Protein AF-A0A8D8G323-F1 (afdb_monomer)

Organism: Culex pipiens (NCBI:txid7175)

pLDDT: mean 89.67, std 7.78, range [45.53, 96.88]

Sequence (164 aa):
ERTGLKMIKVSEEVIEMLEENQVQLQNLMSSKYIAYFLSEVSKWQLALSNADQVITAWFEVQRKWMYLESIFIGSEDIRSQLPEDSKRFDGIDRDFKSLLGEIIANPNIVKSTNRAGLYEKLEMLLSELILCEKALNDYLETKRLAYPRFYFVSSADLLDILSN

Structure (mmCIF, N/CA/C/O backbone):
data_AF-A0A8D8G323-F1
#
_entry.id   AF-A0A8D8G323-F1
#
loop_
_atom_site.group_PDB
_atom_site.id
_atom_site.type_symbol
_atom_site.label_atom_id
_atom_site.label_alt_id
_atom_site.label_comp_id
_atom_site.label_asym_id
_atom_site.label_entity_id
_atom_site.label_seq_id
_atom_site.pdbx_PDB_ins_code
_atom_site.Cartn_x
_atom_site.Cartn_y
_atom_site.Cartn_z
_atom_site.occupancy
_atom_site.B_iso_or_equiv
_atom_site.auth_seq_id
_atom_site.auth_comp_id
_atom_site.auth_asym_id
_atom_site.auth_atom_id
_atom_site.pdbx_PDB_model_num
ATOM 1 N N . GLU A 1 1 ? -10.051 8.032 -16.210 1.00 45.53 1 GLU A N 1
ATOM 2 C CA . GLU A 1 1 ? -9.447 7.173 -15.167 1.00 45.53 1 GLU A CA 1
ATOM 3 C C . GLU A 1 1 ? -9.018 5.868 -15.821 1.00 45.53 1 GLU A C 1
ATOM 5 O O . GLU A 1 1 ? -9.855 5.212 -16.424 1.00 45.53 1 GLU A O 1
ATOM 10 N N . ARG A 1 2 ? -7.720 5.551 -15.812 1.00 48.84 2 ARG A N 1
ATOM 11 C CA . ARG A 1 2 ? -7.103 4.539 -16.692 1.00 48.84 2 ARG A CA 1
ATOM 12 C C . ARG A 1 2 ? -7.538 3.090 -16.400 1.00 48.84 2 ARG A C 1
ATOM 14 O O . ARG A 1 2 ? -7.495 2.256 -17.291 1.00 48.84 2 ARG A O 1
ATOM 21 N N . THR A 1 3 ? -8.018 2.817 -15.187 1.00 57.03 3 THR A N 1
ATOM 22 C CA . THR A 1 3 ? -8.446 1.483 -14.725 1.00 57.03 3 THR A CA 1
ATOM 23 C C . THR A 1 3 ? -9.958 1.316 -14.588 1.00 57.03 3 THR A C 1
ATOM 25 O O . THR A 1 3 ? -10.424 0.206 -14.351 1.00 57.03 3 THR A O 1
ATOM 28 N N . GLY A 1 4 ? -10.738 2.402 -14.671 1.00 61.25 4 GLY A N 1
ATOM 29 C CA . GLY A 1 4 ? -12.173 2.390 -14.347 1.00 61.25 4 GLY A CA 1
ATOM 30 C C . GLY A 1 4 ? -12.501 2.004 -12.893 1.00 61.25 4 GLY A C 1
ATOM 31 O O . GLY A 1 4 ? -13.670 1.819 -12.562 1.00 61.25 4 GLY A O 1
ATOM 32 N N . LEU A 1 5 ? -11.490 1.868 -12.025 1.00 68.69 5 LEU A N 1
ATOM 33 C CA . LEU A 1 5 ? -11.656 1.491 -10.625 1.00 68.69 5 LEU A CA 1
ATOM 34 C C . LEU A 1 5 ? -11.827 2.731 -9.755 1.00 68.69 5 LEU A C 1
ATOM 36 O O . LEU A 1 5 ? -11.000 3.644 -9.770 1.00 68.69 5 LEU A O 1
ATOM 40 N N . LYS A 1 6 ? -12.887 2.732 -8.945 1.00 75.50 6 LYS A N 1
ATOM 41 C CA . LYS A 1 6 ? -13.142 3.787 -7.968 1.00 75.50 6 LYS A CA 1
ATOM 42 C C . LYS A 1 6 ? -12.199 3.609 -6.778 1.00 75.50 6 LYS A C 1
ATOM 44 O O . LYS A 1 6 ? -12.455 2.789 -5.902 1.00 75.50 6 LYS A O 1
ATOM 49 N N . MET A 1 7 ? -11.109 4.372 -6.769 1.00 85.50 7 MET A N 1
ATOM 50 C CA . MET A 1 7 ? -10.161 4.390 -5.652 1.00 85.50 7 MET A CA 1
ATOM 51 C C . MET A 1 7 ? -10.836 4.858 -4.366 1.00 85.50 7 MET A C 1
ATOM 53 O O . MET A 1 7 ? -11.738 5.706 -4.398 1.00 85.50 7 MET A O 1
ATOM 57 N N . ILE A 1 8 ? -10.372 4.337 -3.231 1.00 83.88 8 ILE A N 1
ATOM 58 C CA . ILE A 1 8 ? -10.885 4.769 -1.936 1.00 83.88 8 ILE A CA 1
ATOM 59 C C . ILE A 1 8 ? -10.411 6.194 -1.6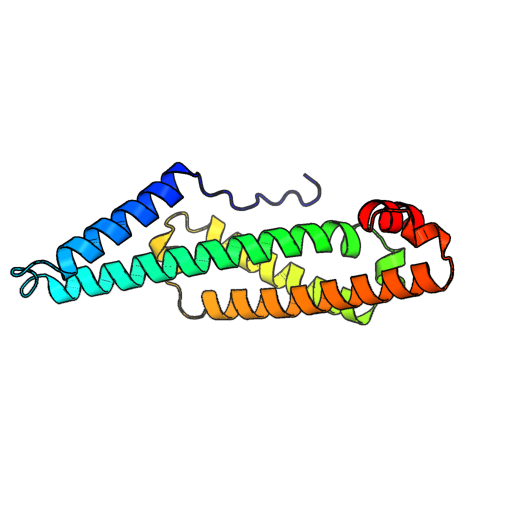81 1.00 83.88 8 ILE A C 1
ATOM 61 O O . ILE A 1 8 ? -9.229 6.523 -1.818 1.00 83.88 8 ILE A O 1
ATOM 65 N N . LYS A 1 9 ? -11.371 7.034 -1.306 1.00 84.44 9 LYS A N 1
ATOM 66 C CA . LYS A 1 9 ? -11.155 8.368 -0.765 1.00 84.44 9 LYS A CA 1
ATOM 67 C C . LYS A 1 9 ? -11.872 8.413 0.574 1.00 84.44 9 LYS A C 1
ATOM 69 O O . LYS A 1 9 ? -13.068 8.135 0.631 1.00 84.44 9 LYS A O 1
ATOM 74 N N . VAL A 1 10 ? -11.134 8.733 1.625 1.00 82.12 10 VAL A N 1
ATOM 75 C CA . VAL A 1 10 ? -11.693 9.067 2.937 1.00 82.12 10 VAL A CA 1
ATOM 76 C C . VAL A 1 10 ? -11.649 10.587 3.028 1.00 82.12 10 VAL A C 1
ATOM 78 O O . VAL A 1 10 ? -10.645 11.180 2.635 1.00 82.12 10 VAL A O 1
ATOM 81 N N . SER A 1 11 ? -12.750 11.224 3.428 1.00 87.12 11 SER A N 1
ATOM 82 C CA . SER A 1 11 ? -12.758 12.676 3.612 1.00 87.12 11 SER A CA 1
ATOM 83 C C . SER A 1 11 ? -11.889 13.054 4.806 1.00 87.12 11 SER A C 1
ATOM 85 O O . SER A 1 11 ? -11.814 12.309 5.781 1.00 87.12 11 SER A O 1
ATOM 87 N N . GLU A 1 12 ? -11.264 14.225 4.728 1.00 87.06 12 GLU A N 1
ATOM 88 C CA . GLU A 1 12 ? -10.480 14.800 5.825 1.00 87.06 12 GLU A CA 1
ATOM 89 C C . GLU A 1 12 ? -11.318 14.887 7.108 1.00 87.06 12 GLU A C 1
ATOM 91 O O . GLU A 1 12 ? -10.891 14.393 8.141 1.00 87.06 12 GLU A O 1
ATOM 96 N N . GLU A 1 13 ? -12.584 15.300 6.991 1.00 89.81 13 GLU A N 1
ATOM 97 C CA . GLU A 1 13 ? -13.571 15.306 8.084 1.00 89.81 13 GLU A CA 1
ATOM 98 C C . GLU A 1 13 ? -13.694 13.956 8.820 1.00 89.81 13 GLU A C 1
ATOM 100 O O . GLU A 1 13 ? -13.901 13.911 10.028 1.00 89.81 13 GLU A O 1
ATOM 105 N N . VAL A 1 14 ? -13.595 12.828 8.106 1.00 88.31 14 VAL A N 1
ATOM 106 C CA . VAL A 1 14 ? -13.697 11.492 8.720 1.00 88.31 14 VAL A CA 1
ATOM 107 C C . VAL A 1 14 ? -12.404 11.110 9.437 1.00 88.31 14 VAL A C 1
ATOM 109 O O . VAL A 1 14 ? -12.467 10.413 10.449 1.00 88.31 14 VAL A O 1
ATOM 112 N N . ILE A 1 15 ? -11.253 11.551 8.925 1.00 88.50 15 ILE A N 1
ATOM 113 C CA . ILE A 1 15 ? -9.949 11.348 9.566 1.00 88.50 15 ILE A CA 1
ATOM 114 C C . ILE A 1 15 ? -9.876 12.196 10.839 1.00 88.50 15 ILE A C 1
ATOM 116 O O . ILE A 1 15 ? -9.615 11.651 11.907 1.00 88.50 15 ILE A O 1
ATOM 120 N N . GLU A 1 16 ? -10.234 13.477 10.757 1.00 92.25 16 GLU A N 1
ATOM 121 C CA . GLU A 1 16 ? -10.324 14.378 11.912 1.00 92.25 16 GLU A CA 1
ATOM 122 C C . GLU A 1 16 ? -11.266 13.808 12.980 1.00 92.25 16 GLU A C 1
ATOM 124 O O . GLU A 1 16 ? -10.892 13.674 14.144 1.00 92.25 16 GLU A O 1
ATOM 129 N N . MET A 1 17 ? -12.461 13.355 12.584 1.00 92.44 17 MET A N 1
ATOM 130 C CA . MET A 1 17 ? -13.408 12.728 13.509 1.00 92.44 17 MET A CA 1
ATOM 131 C C . MET A 1 17 ? -12.843 11.447 14.147 1.00 92.44 17 MET A C 1
ATOM 133 O O . MET A 1 17 ? -13.146 11.138 15.302 1.00 92.44 17 MET A O 1
ATOM 137 N N . LEU A 1 18 ? -12.046 10.655 13.422 1.00 92.19 18 LEU A N 1
ATOM 138 C CA . LEU A 1 18 ? -11.401 9.461 13.974 1.00 92.19 18 LEU A CA 1
ATOM 139 C C . LEU A 1 18 ? -10.376 9.841 15.052 1.00 92.19 18 LEU A C 1
ATOM 141 O O . LEU A 1 18 ? -10.421 9.274 16.147 1.00 92.19 18 LEU A O 1
ATOM 145 N N . GLU A 1 19 ? -9.510 10.809 14.761 1.00 92.12 19 GLU A N 1
ATOM 146 C CA . GLU A 1 19 ? -8.488 11.320 15.680 1.00 92.12 19 GLU A CA 1
ATOM 147 C C . GLU A 1 19 ? -9.117 11.946 16.934 1.00 92.12 19 GLU A C 1
ATOM 149 O O . GLU A 1 19 ? -8.742 11.611 18.062 1.00 92.12 19 GLU A O 1
ATOM 154 N N . GLU A 1 20 ? -10.147 12.781 16.770 1.00 95.06 20 GLU A N 1
ATOM 155 C CA . GLU A 1 20 ? -10.885 13.382 17.884 1.00 95.06 20 GLU A CA 1
ATOM 156 C C . GLU A 1 20 ? -11.495 12.318 18.806 1.00 95.06 20 GLU A C 1
ATOM 158 O O . GLU A 1 20 ? -11.354 12.390 20.032 1.00 95.06 20 GLU A O 1
ATOM 163 N N . ASN A 1 21 ? -12.139 11.295 18.236 1.00 93.19 21 ASN A N 1
ATOM 164 C CA . ASN A 1 21 ? -12.727 10.205 19.015 1.00 93.19 21 ASN A CA 1
ATOM 165 C C . ASN A 1 21 ? -11.659 9.398 19.772 1.00 93.19 21 ASN A C 1
ATOM 167 O O . ASN A 1 21 ? -11.889 9.003 20.918 1.00 93.19 21 ASN A O 1
ATOM 171 N N . GLN A 1 22 ? -10.481 9.174 19.181 1.00 92.94 22 GLN A N 1
ATOM 172 C CA . GLN A 1 22 ? -9.362 8.531 19.876 1.00 92.94 22 GLN A CA 1
ATOM 173 C C . GLN A 1 22 ? -8.868 9.372 21.065 1.00 92.94 22 GLN A C 1
ATOM 175 O O . GLN A 1 22 ? -8.658 8.827 22.153 1.00 92.94 22 GLN A O 1
ATOM 180 N N . VAL A 1 23 ? -8.746 10.695 20.904 1.00 94.88 23 VAL A N 1
ATOM 181 C CA . VAL A 1 23 ? -8.364 11.614 21.994 1.00 94.88 23 VAL A CA 1
ATOM 182 C C . VAL A 1 23 ? -9.404 11.598 23.118 1.00 94.88 23 VAL A C 1
ATOM 184 O O . VAL A 1 23 ? -9.052 11.549 24.300 1.00 94.88 23 VAL A O 1
ATOM 187 N N . GLN A 1 24 ? -10.696 11.589 22.781 1.00 93.31 24 GLN A N 1
ATOM 188 C CA . GLN A 1 24 ? -11.772 11.497 23.773 1.00 93.31 24 GLN A CA 1
ATOM 189 C C . GLN A 1 24 ? -11.698 10.197 24.584 1.00 93.31 24 GLN A C 1
ATOM 191 O O . GLN A 1 24 ? -11.798 10.234 25.813 1.00 93.31 24 GLN A O 1
ATOM 196 N N . LEU A 1 25 ? -11.469 9.054 23.931 1.00 92.25 25 LEU A N 1
ATOM 197 C CA . LEU A 1 25 ? -11.306 7.770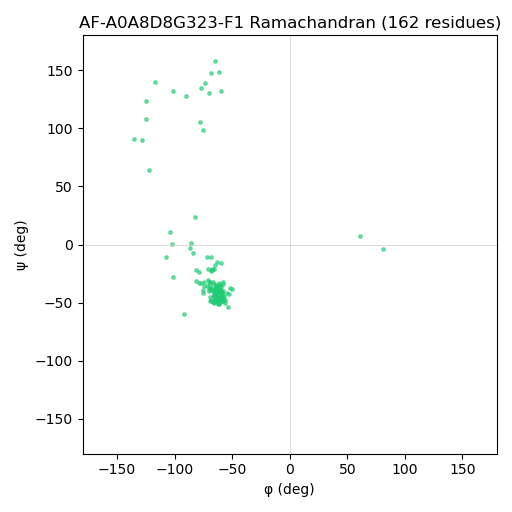 24.616 1.00 92.25 25 LEU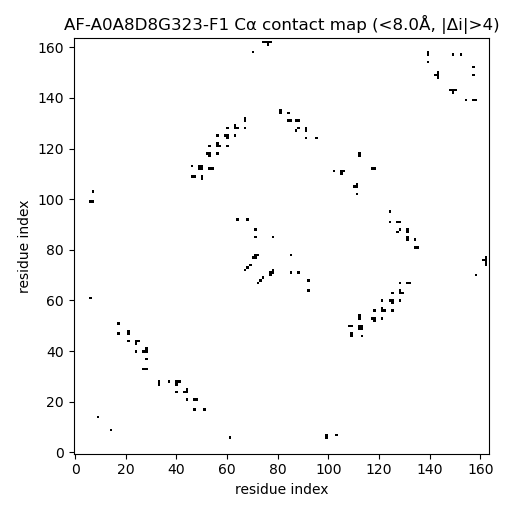 A CA 1
ATOM 198 C C . LEU A 1 25 ? -10.064 7.754 25.520 1.00 92.25 25 LEU A C 1
ATOM 200 O O . LEU A 1 25 ? -10.138 7.269 26.651 1.00 92.25 25 LEU A O 1
ATOM 204 N N . GLN A 1 26 ? -8.953 8.359 25.093 1.00 90.88 26 GLN A N 1
ATOM 205 C CA . GLN A 1 26 ? -7.747 8.490 25.914 1.00 90.88 26 GLN A CA 1
ATOM 206 C C . GLN A 1 26 ? -7.972 9.359 27.166 1.00 90.88 26 GLN A C 1
ATOM 208 O O . GLN A 1 26 ? -7.486 9.037 28.258 1.00 90.88 26 GLN A O 1
ATOM 213 N N . ASN A 1 27 ? -8.766 10.425 27.045 1.00 90.94 27 ASN A N 1
ATOM 214 C CA . ASN A 1 27 ? -9.178 11.242 28.187 1.00 90.94 27 ASN A CA 1
ATOM 215 C C . ASN A 1 27 ? -10.062 10.448 29.161 1.00 90.94 27 ASN A C 1
ATOM 217 O O . ASN A 1 27 ? -9.866 10.525 30.376 1.00 90.94 27 ASN A O 1
ATOM 221 N N . LEU A 1 28 ? -10.994 9.635 28.647 1.00 89.69 28 LEU A N 1
ATOM 222 C CA . LEU A 1 28 ? -11.829 8.754 29.469 1.00 89.69 28 LEU A CA 1
ATOM 223 C C . LEU A 1 28 ? -10.993 7.701 30.206 1.00 89.69 28 LEU A C 1
ATOM 225 O O . LEU A 1 28 ? -11.207 7.497 31.399 1.00 89.69 28 LEU A O 1
ATOM 229 N N . MET A 1 29 ? -10.000 7.101 29.544 1.00 86.44 29 MET A N 1
ATOM 230 C CA . MET A 1 29 ? -9.052 6.160 30.160 1.00 86.44 29 MET A CA 1
ATOM 231 C C . MET A 1 29 ? -8.280 6.767 31.336 1.00 86.44 29 MET A C 1
ATOM 233 O O . MET A 1 29 ? -7.960 6.070 32.297 1.00 86.44 29 MET A O 1
ATOM 237 N N . SER A 1 30 ? -8.013 8.072 31.278 1.00 87.44 30 SER A N 1
ATOM 238 C CA . SER A 1 30 ? -7.294 8.814 32.320 1.00 87.44 30 SER A CA 1
ATOM 239 C C . SER A 1 30 ? -8.202 9.277 33.471 1.00 87.44 30 SER A C 1
ATOM 241 O O . SER A 1 30 ? -7.723 9.796 34.482 1.00 87.44 30 SER A O 1
ATOM 243 N N . SER A 1 31 ? -9.522 9.105 33.341 1.00 89.44 31 SER A N 1
ATOM 244 C CA . SER A 1 31 ? -10.497 9.502 34.354 1.00 89.44 31 SER A CA 1
ATOM 245 C C . SER A 1 31 ? -10.481 8.563 35.558 1.00 89.44 31 SER A C 1
ATOM 247 O O . SER A 1 31 ? -10.491 7.340 35.433 1.00 89.44 31 SER A O 1
ATOM 249 N N . LYS A 1 32 ? -10.592 9.134 36.761 1.00 83.25 32 LYS A N 1
ATOM 250 C CA . LYS A 1 32 ? -10.691 8.372 38.019 1.00 83.25 32 LYS A CA 1
ATOM 251 C C . LYS A 1 32 ? -11.951 7.498 38.118 1.00 83.25 32 LYS A C 1
ATOM 253 O O . LYS A 1 32 ? -12.006 6.622 38.975 1.00 83.25 32 LYS A O 1
ATOM 258 N N . TYR A 1 33 ? -12.947 7.722 37.259 1.00 84.06 33 TYR A N 1
ATOM 259 C CA . TYR A 1 33 ? -14.231 7.010 37.260 1.00 84.06 33 TYR A CA 1
ATOM 260 C C . TYR A 1 33 ? -14.350 5.955 36.147 1.00 84.06 33 TYR A C 1
ATOM 262 O O . TYR A 1 33 ? -15.431 5.415 35.923 1.00 84.06 33 TYR A O 1
ATOM 270 N N . ILE A 1 34 ? -13.251 5.633 35.455 1.00 87.06 34 ILE A N 1
ATOM 271 C CA . ILE A 1 34 ? -13.248 4.719 34.303 1.00 87.06 34 ILE A CA 1
ATOM 2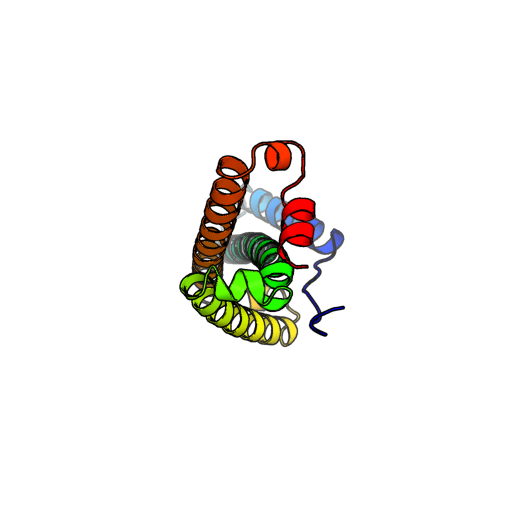72 C C . ILE A 1 34 ? -13.618 3.271 34.648 1.00 87.06 34 ILE A C 1
ATOM 274 O O . ILE A 1 34 ? -14.046 2.535 33.768 1.00 87.06 34 ILE A O 1
ATOM 278 N N . ALA A 1 35 ? -13.493 2.850 35.911 1.00 86.69 35 ALA A N 1
ATOM 279 C CA . ALA A 1 35 ? -13.590 1.444 36.319 1.00 86.69 35 ALA A CA 1
ATOM 280 C C . ALA A 1 35 ? -14.832 0.707 35.779 1.00 86.69 35 ALA A C 1
ATOM 282 O O . ALA A 1 35 ? -14.724 -0.445 35.370 1.00 86.69 35 ALA A O 1
ATOM 283 N N . TYR A 1 36 ? -15.988 1.376 35.730 1.00 87.06 36 TYR A N 1
ATOM 284 C CA . TYR A 1 36 ? -17.224 0.791 35.204 1.00 87.06 36 TYR A CA 1
ATOM 285 C C . TYR A 1 36 ? -17.214 0.624 33.671 1.00 87.06 36 TYR A C 1
ATOM 287 O O . TYR A 1 36 ? -17.732 -0.362 33.157 1.00 87.06 36 TYR A O 1
ATOM 295 N N . PHE A 1 37 ? -16.589 1.552 32.938 1.00 88.00 37 PHE A N 1
ATOM 296 C CA . PHE A 1 37 ? -16.572 1.585 31.468 1.00 88.00 37 PHE A CA 1
ATOM 297 C C . PHE A 1 37 ? -15.267 1.074 30.847 1.00 88.00 37 PHE A C 1
ATOM 299 O O . PHE A 1 37 ? -15.134 1.054 29.625 1.00 88.00 37 PHE A O 1
ATOM 306 N N . LEU A 1 38 ? -14.300 0.644 31.661 1.00 89.44 38 LEU A N 1
ATOM 307 C CA . LEU A 1 38 ? -12.949 0.299 31.218 1.00 89.44 38 LEU A CA 1
ATOM 308 C C . LEU A 1 38 ? -12.946 -0.706 30.060 1.00 89.44 38 LEU A C 1
ATOM 310 O O . LEU A 1 38 ? -12.199 -0.534 29.099 1.00 89.44 38 LEU A O 1
ATOM 314 N N . SER A 1 39 ? -13.792 -1.737 30.131 1.00 91.25 39 SER A N 1
ATOM 315 C CA . SER A 1 39 ? -13.890 -2.755 29.080 1.00 91.25 39 SER A CA 1
ATOM 316 C C . SER A 1 39 ? -14.398 -2.177 27.756 1.00 91.25 39 SER A C 1
ATOM 318 O O . SER A 1 39 ? -13.824 -2.461 26.705 1.00 91.25 39 SER A O 1
ATOM 320 N N . GLU A 1 40 ? -15.434 -1.337 27.799 1.00 91.69 40 GLU A N 1
ATOM 321 C CA . GLU A 1 40 ? -16.009 -0.730 26.596 1.00 91.69 40 GLU A CA 1
ATOM 322 C C . GLU A 1 40 ? -15.059 0.292 25.973 1.00 91.69 40 GLU A C 1
ATOM 324 O O . GLU A 1 40 ? -14.827 0.255 24.765 1.00 91.69 40 GLU A O 1
ATOM 329 N N . VAL A 1 41 ? -14.454 1.154 26.796 1.00 91.94 41 VAL A N 1
ATOM 330 C CA . VAL A 1 41 ? -13.487 2.160 26.338 1.00 91.94 41 VAL A CA 1
ATOM 331 C C . VAL A 1 41 ? -12.253 1.487 25.743 1.00 91.94 41 VAL A C 1
ATOM 333 O O . VAL A 1 41 ? -11.830 1.866 24.656 1.00 91.94 41 VAL A O 1
ATOM 336 N N . SER A 1 42 ? -11.730 0.428 26.369 1.00 92.00 42 SER A N 1
ATOM 337 C CA . SER A 1 42 ? -10.588 -0.327 25.826 1.00 92.00 42 SER A CA 1
ATOM 338 C C . SER A 1 42 ? -10.916 -0.983 24.484 1.00 92.00 42 SER A C 1
ATOM 340 O O . SER A 1 42 ? -10.097 -0.968 23.565 1.00 92.00 42 SER A O 1
ATOM 342 N N . LYS A 1 43 ? -12.127 -1.538 24.341 1.00 93.44 43 LYS A N 1
ATOM 343 C CA . LYS A 1 43 ? -12.582 -2.145 23.086 1.00 93.44 43 LYS A CA 1
ATOM 344 C C . LYS A 1 43 ? -12.659 -1.112 21.962 1.00 93.44 43 LYS A C 1
ATOM 346 O O . LYS A 1 43 ? -12.203 -1.394 20.856 1.00 93.44 43 LYS A O 1
ATOM 351 N N . TRP A 1 44 ? -13.221 0.064 22.233 1.00 94.25 44 TRP A N 1
ATOM 352 C CA . TRP A 1 44 ? -13.287 1.144 21.250 1.00 94.25 44 TRP A CA 1
ATOM 353 C C . TRP A 1 44 ? -11.914 1.732 20.938 1.00 94.25 44 TRP A C 1
ATOM 355 O O . TRP A 1 44 ? -11.627 1.960 19.768 1.00 94.25 44 TRP A O 1
ATOM 365 N N . GLN A 1 45 ? -11.043 1.887 21.937 1.00 92.00 45 GLN A N 1
ATOM 366 C CA . GLN A 1 45 ? -9.671 2.353 21.731 1.00 92.00 45 GLN A CA 1
ATOM 367 C C . GLN A 1 45 ? -8.932 1.440 20.749 1.00 92.00 45 GLN A C 1
ATOM 369 O O . GLN A 1 45 ? -8.341 1.919 19.784 1.00 92.00 45 GLN A O 1
ATOM 374 N N . LEU A 1 46 ? -9.016 0.123 20.960 1.00 92.19 46 LEU A N 1
ATOM 375 C CA . LEU A 1 46 ? -8.425 -0.857 20.053 1.00 92.19 46 LEU A CA 1
ATOM 376 C C . LEU A 1 46 ? -9.063 -0.781 18.661 1.00 92.19 46 LEU A C 1
ATOM 378 O O . LEU A 1 46 ? -8.354 -0.752 17.662 1.00 92.19 46 LEU A O 1
ATOM 382 N N . ALA A 1 47 ? -10.394 -0.702 18.586 1.00 93.62 47 ALA A N 1
ATOM 383 C CA . ALA A 1 47 ? -11.102 -0.679 17.311 1.00 93.62 47 ALA A CA 1
ATOM 384 C C . ALA A 1 47 ? -10.774 0.557 16.458 1.00 93.62 47 ALA A C 1
ATOM 386 O O . ALA A 1 47 ? -10.611 0.433 15.242 1.00 93.62 47 ALA A O 1
ATOM 387 N N . LEU A 1 48 ? -10.672 1.736 17.082 1.00 93.75 48 LEU A N 1
ATOM 388 C CA . LEU A 1 48 ? -10.304 2.974 16.399 1.00 93.75 48 LEU A CA 1
ATOM 389 C C . LEU A 1 48 ? -8.812 3.016 16.066 1.00 93.75 48 LEU A C 1
ATOM 391 O O . LEU A 1 48 ? -8.461 3.506 14.998 1.00 93.75 48 LEU A O 1
ATOM 395 N N . SER A 1 49 ? -7.942 2.479 16.926 1.00 93.00 49 SER A N 1
ATOM 396 C CA . SER A 1 49 ? -6.506 2.382 16.633 1.00 93.00 49 SER A CA 1
ATOM 397 C C . SER A 1 49 ? -6.229 1.448 15.453 1.00 93.00 49 SER A C 1
ATOM 399 O O . SER A 1 49 ? -5.465 1.796 14.559 1.00 93.00 49 SER A O 1
ATOM 401 N N . ASN A 1 50 ? -6.908 0.300 15.389 1.00 92.69 50 ASN A N 1
ATOM 402 C CA . ASN A 1 50 ? -6.830 -0.597 14.236 1.00 92.69 50 ASN A CA 1
ATOM 403 C C . ASN A 1 50 ? -7.356 0.077 12.964 1.00 92.69 50 ASN A C 1
ATOM 405 O O . ASN A 1 50 ? -6.805 -0.119 11.885 1.00 92.69 50 ASN A O 1
ATOM 409 N N . ALA A 1 51 ? -8.433 0.863 13.081 1.00 92.94 51 ALA A N 1
ATOM 410 C CA . ALA A 1 51 ? -8.977 1.591 11.944 1.00 92.94 51 ALA A CA 1
ATOM 411 C C . ALA A 1 51 ? -7.973 2.584 11.363 1.00 92.94 51 ALA A C 1
ATOM 413 O O . ALA A 1 51 ? -7.764 2.573 10.153 1.00 92.94 51 ALA A O 1
ATOM 414 N N . ASP A 1 52 ? -7.328 3.368 12.218 1.00 91.75 52 ASP A N 1
ATOM 415 C CA . ASP A 1 52 ? -6.308 4.336 11.824 1.00 91.75 52 ASP A CA 1
ATOM 416 C C . ASP A 1 52 ? -5.093 3.673 11.148 1.00 91.75 52 ASP A C 1
ATOM 418 O O . ASP A 1 52 ? -4.708 4.043 10.035 1.00 91.75 52 ASP A O 1
ATOM 422 N N . GLN A 1 53 ? -4.565 2.601 11.752 1.00 92.62 53 GLN A N 1
ATOM 423 C CA . GLN A 1 53 ? -3.450 1.831 11.188 1.00 92.62 53 GLN A CA 1
ATOM 424 C C . GLN A 1 53 ? -3.783 1.264 9.803 1.00 92.62 53 GLN A C 1
ATOM 426 O O . GLN A 1 53 ? -3.004 1.404 8.860 1.00 92.62 53 GLN A O 1
ATOM 431 N N . VAL A 1 54 ? -4.963 0.655 9.651 1.00 93.44 54 VAL A N 1
ATOM 432 C CA . VAL A 1 54 ? -5.400 0.086 8.370 1.00 93.44 54 VAL A CA 1
ATOM 433 C C . VAL A 1 54 ? -5.642 1.172 7.325 1.00 93.44 54 VAL A C 1
ATOM 435 O O . VAL A 1 54 ? -5.279 0.971 6.170 1.00 93.44 54 VAL A O 1
ATOM 438 N N . ILE A 1 55 ? -6.232 2.314 7.694 1.00 92.06 55 ILE A N 1
ATOM 439 C CA . ILE A 1 55 ? -6.441 3.438 6.768 1.00 92.06 55 ILE A CA 1
ATOM 440 C C . ILE A 1 55 ? -5.095 3.964 6.257 1.00 92.06 55 ILE A C 1
ATOM 442 O O . ILE A 1 55 ? -4.923 4.148 5.049 1.00 92.06 55 ILE A O 1
ATOM 446 N N . THR A 1 56 ? -4.130 4.156 7.155 1.00 92.38 56 THR A N 1
ATOM 447 C CA . THR A 1 56 ? -2.790 4.640 6.806 1.00 92.38 56 THR A CA 1
ATOM 448 C C . THR A 1 56 ? -2.072 3.666 5.871 1.00 92.38 56 THR A C 1
ATOM 450 O O . THR A 1 56 ? -1.643 4.063 4.783 1.00 92.38 56 THR A O 1
ATOM 453 N N . ALA A 1 57 ? -2.027 2.379 6.235 1.00 94.38 57 ALA A N 1
ATOM 454 C CA . ALA A 1 57 ? -1.427 1.334 5.407 1.00 94.38 57 ALA A CA 1
ATOM 455 C C . ALA A 1 57 ? -2.125 1.219 4.041 1.00 94.38 57 ALA A C 1
ATOM 457 O O . ALA A 1 57 ? -1.466 1.118 3.004 1.00 94.38 57 ALA A O 1
ATOM 458 N N . TRP A 1 58 ? -3.460 1.309 4.009 1.00 94.31 58 TRP A N 1
ATOM 459 C CA . TRP A 1 58 ? -4.234 1.292 2.768 1.00 94.31 58 TRP A CA 1
ATOM 460 C C . TRP A 1 58 ? -3.815 2.411 1.821 1.00 94.31 58 TRP A C 1
ATOM 462 O O . TRP A 1 58 ? -3.584 2.168 0.636 1.00 94.31 58 TRP A O 1
ATOM 472 N N . PHE A 1 59 ? -3.717 3.644 2.320 1.00 93.25 59 PHE A N 1
ATOM 473 C CA . PHE A 1 59 ? -3.333 4.776 1.484 1.00 93.25 59 PHE A CA 1
ATOM 474 C C . PHE A 1 59 ? -1.904 4.666 0.965 1.00 93.25 59 PHE A C 1
ATOM 476 O O . PHE A 1 59 ? -1.634 5.091 -0.161 1.00 93.25 59 PHE A O 1
ATOM 483 N N . GLU A 1 60 ? -0.996 4.086 1.746 1.00 94.81 60 GLU A N 1
ATOM 484 C CA . GLU A 1 60 ? 0.361 3.826 1.285 1.00 94.81 60 GLU A CA 1
ATOM 485 C C . GLU A 1 60 ? 0.399 2.784 0.164 1.00 94.81 60 GLU A C 1
ATOM 487 O O . GLU A 1 60 ? 0.956 3.064 -0.904 1.00 94.81 60 GLU A O 1
ATOM 492 N N . VAL A 1 61 ? -0.268 1.642 0.362 1.00 96.44 61 VAL A N 1
ATOM 493 C CA . VAL A 1 61 ? -0.422 0.595 -0.657 1.00 96.44 61 VAL A CA 1
ATOM 494 C C . VAL A 1 61 ? -1.065 1.171 -1.916 1.00 96.44 61 VAL A C 1
ATOM 496 O O . VAL A 1 61 ? -0.509 1.020 -3.000 1.00 96.44 61 VAL A O 1
ATOM 499 N N . GLN A 1 62 ? -2.184 1.893 -1.794 1.00 94.81 62 GLN A N 1
ATOM 500 C CA . GLN A 1 62 ? -2.904 2.478 -2.928 1.00 94.81 62 GLN A CA 1
ATOM 501 C C . GLN A 1 62 ? -2.019 3.446 -3.722 1.00 94.81 62 GLN A C 1
ATOM 503 O O . GLN A 1 62 ? -1.987 3.380 -4.949 1.00 94.81 62 GLN A O 1
ATOM 508 N N . ARG A 1 63 ? -1.271 4.327 -3.047 1.00 93.88 63 ARG A N 1
ATOM 509 C CA . ARG A 1 63 ? -0.366 5.286 -3.699 1.00 93.88 63 ARG A CA 1
ATOM 510 C C . ARG A 1 63 ? 0.766 4.586 -4.450 1.00 93.88 63 ARG A C 1
ATOM 512 O O . ARG A 1 63 ? 0.999 4.912 -5.613 1.00 93.88 63 ARG A O 1
ATOM 519 N N . LYS A 1 64 ? 1.456 3.633 -3.812 1.00 94.81 64 LYS A N 1
ATOM 520 C CA . LYS A 1 64 ? 2.548 2.881 -4.454 1.00 94.81 64 LYS A CA 1
ATOM 521 C C . LYS A 1 64 ? 2.036 2.012 -5.596 1.00 94.81 64 LYS A C 1
ATOM 523 O O . LYS A 1 64 ? 2.623 2.021 -6.673 1.00 94.81 64 LYS A O 1
ATOM 528 N N . TRP A 1 65 ? 0.916 1.323 -5.392 1.00 95.69 65 TRP A N 1
ATOM 529 C CA . TRP A 1 65 ? 0.278 0.528 -6.433 1.00 95.69 65 TRP A CA 1
ATOM 530 C C . TRP A 1 65 ? -0.108 1.396 -7.632 1.00 95.69 65 TRP A C 1
ATOM 532 O O . TRP A 1 65 ? 0.241 1.033 -8.743 1.00 95.69 65 TRP A O 1
ATOM 542 N N . MET A 1 66 ? -0.720 2.572 -7.442 1.00 92.44 66 MET A N 1
ATOM 543 C CA . MET A 1 66 ? -1.070 3.469 -8.558 1.00 92.44 66 MET A CA 1
ATOM 544 C C . MET A 1 66 ? 0.159 3.940 -9.348 1.00 92.44 66 MET A C 1
ATOM 546 O O . MET A 1 66 ? 0.101 4.039 -10.572 1.00 92.44 66 MET A O 1
ATOM 550 N N . TYR A 1 67 ? 1.262 4.237 -8.657 1.00 90.88 67 TYR A N 1
ATOM 551 C CA . TYR A 1 67 ? 2.518 4.621 -9.298 1.00 90.88 67 TYR A CA 1
ATOM 552 C C . TYR A 1 67 ? 3.122 3.471 -10.113 1.00 90.88 67 TYR A C 1
ATOM 554 O O . TYR A 1 67 ? 3.537 3.668 -11.248 1.00 90.88 67 TYR A O 1
ATOM 562 N N . LEU A 1 68 ? 3.141 2.257 -9.566 1.00 92.50 68 LEU A N 1
ATOM 563 C CA . LEU A 1 68 ? 3.683 1.098 -10.272 1.00 92.50 68 LEU A CA 1
ATOM 564 C C . LEU A 1 68 ? 2.747 0.600 -11.380 1.00 92.50 68 LEU A C 1
ATOM 566 O O . LEU A 1 68 ? 3.225 0.169 -12.421 1.00 92.50 68 LEU A O 1
ATOM 570 N N . GLU A 1 69 ? 1.431 0.726 -11.209 1.00 91.75 69 GLU A N 1
ATOM 571 C CA . GLU A 1 69 ? 0.418 0.386 -12.213 1.00 91.75 69 GLU A CA 1
ATOM 572 C C . GLU A 1 69 ? 0.586 1.229 -13.476 1.00 91.75 69 GLU A C 1
ATOM 574 O O . GLU A 1 69 ? 0.539 0.698 -14.593 1.00 91.75 69 GLU A O 1
ATOM 579 N N . SER A 1 70 ? 0.851 2.532 -13.319 1.00 88.38 70 SER A N 1
ATOM 580 C CA . SER A 1 70 ? 1.069 3.431 -14.454 1.00 88.38 70 SER A CA 1
ATOM 581 C C . SER A 1 70 ? 2.224 2.965 -15.344 1.00 88.38 70 SER A C 1
ATOM 583 O O . SER A 1 70 ? 2.106 3.050 -16.566 1.00 88.38 70 SER A O 1
ATOM 585 N N . ILE A 1 71 ? 3.253 2.368 -14.738 1.00 89.38 71 ILE A N 1
ATOM 586 C CA . ILE A 1 71 ? 4.504 1.946 -15.371 1.00 89.38 71 ILE A CA 1
ATOM 587 C C . ILE A 1 71 ? 4.419 0.496 -15.862 1.00 89.38 71 ILE A C 1
ATOM 589 O O . ILE A 1 71 ? 4.519 0.244 -17.059 1.00 89.38 71 ILE A O 1
ATOM 593 N N . PHE A 1 72 ? 4.172 -0.460 -14.964 1.00 88.12 72 PHE A N 1
ATOM 594 C CA . PHE A 1 72 ? 4.156 -1.893 -15.271 1.00 88.12 72 PHE A CA 1
ATOM 595 C C . PHE A 1 72 ? 2.958 -2.330 -16.112 1.00 88.12 72 PHE A C 1
ATOM 597 O O . PHE A 1 72 ? 3.026 -3.389 -16.721 1.00 88.12 72 PHE A O 1
ATOM 604 N N . ILE A 1 73 ? 1.854 -1.579 -16.158 1.00 83.38 73 ILE A N 1
ATOM 605 C CA . ILE A 1 73 ? 0.746 -1.859 -17.093 1.00 83.38 73 ILE A CA 1
ATOM 606 C C . ILE A 1 73 ? 0.793 -0.910 -18.296 1.00 83.38 73 ILE A C 1
ATOM 608 O O . ILE A 1 73 ? 0.355 -1.274 -19.383 1.00 83.38 73 ILE A O 1
ATOM 612 N N . GLY A 1 74 ? 1.335 0.301 -18.127 1.00 80.38 74 GLY A N 1
ATOM 613 C CA . GLY A 1 74 ? 1.395 1.296 -19.201 1.00 80.38 74 GLY A CA 1
ATOM 614 C C . GLY A 1 74 ? 2.532 1.119 -20.200 1.00 80.38 74 GLY A C 1
ATOM 615 O O . GLY A 1 74 ? 2.410 1.634 -21.306 1.00 80.38 74 GLY A O 1
ATOM 616 N N . SER A 1 75 ? 3.609 0.419 -19.833 1.00 85.06 75 SER A N 1
ATOM 617 C CA . SER A 1 75 ? 4.811 0.281 -20.658 1.00 85.06 75 SER A CA 1
ATOM 618 C C . SER A 1 75 ? 5.165 -1.185 -20.898 1.00 85.06 75 SER A C 1
ATOM 620 O O . SER A 1 75 ? 5.633 -1.888 -20.000 1.00 85.06 75 SER A O 1
ATOM 622 N N . GLU A 1 76 ? 4.957 -1.656 -22.129 1.00 85.62 76 GLU A N 1
ATOM 623 C CA . GLU A 1 76 ? 5.330 -3.018 -22.530 1.00 85.62 76 GLU A CA 1
ATOM 624 C C . GLU A 1 76 ? 6.856 -3.215 -22.537 1.00 85.62 76 GLU A C 1
ATOM 626 O O . GLU A 1 76 ? 7.329 -4.292 -22.167 1.00 85.62 76 GLU A O 1
ATOM 631 N N . ASP A 1 77 ? 7.633 -2.166 -22.850 1.00 86.69 77 ASP A N 1
ATOM 632 C CA . ASP A 1 77 ? 9.100 -2.225 -22.788 1.00 86.69 77 ASP A CA 1
ATOM 633 C C . ASP A 1 77 ? 9.571 -2.519 -21.361 1.00 86.69 77 ASP A C 1
ATOM 635 O O . ASP A 1 77 ? 10.268 -3.511 -21.146 1.00 86.69 77 ASP A O 1
ATOM 639 N N . ILE A 1 78 ? 9.099 -1.764 -20.359 1.00 87.88 78 ILE A N 1
ATOM 640 C CA . ILE A 1 78 ? 9.459 -2.017 -18.954 1.00 87.88 78 ILE A CA 1
ATOM 641 C C . ILE A 1 78 ? 9.084 -3.440 -18.532 1.00 87.88 78 ILE A C 1
ATOM 643 O O . ILE A 1 78 ? 9.879 -4.106 -17.864 1.00 87.88 78 ILE A O 1
ATOM 647 N N . ARG A 1 79 ? 7.923 -3.952 -18.968 1.00 91.06 79 ARG A N 1
ATOM 648 C CA . ARG A 1 79 ? 7.530 -5.337 -18.670 1.00 91.06 79 ARG A CA 1
ATOM 649 C C . ARG A 1 79 ? 8.490 -6.366 -19.258 1.00 91.06 79 ARG A C 1
ATOM 651 O O . ARG A 1 79 ? 8.772 -7.379 -18.619 1.00 91.06 79 ARG A O 1
ATOM 658 N N . SER A 1 80 ? 8.992 -6.112 -20.465 1.00 90.38 80 SER A N 1
ATOM 659 C CA . SER A 1 80 ? 9.959 -6.986 -21.134 1.00 90.38 80 SER A CA 1
ATOM 660 C C . SER A 1 80 ? 11.338 -6.964 -20.464 1.00 90.38 80 SER A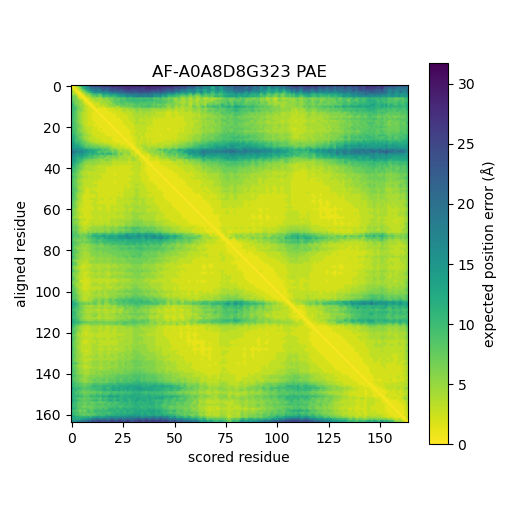 C 1
ATOM 662 O O . SER A 1 80 ? 12.018 -7.989 -20.422 1.00 90.38 80 SER A O 1
ATOM 664 N N . GLN A 1 81 ? 11.727 -5.821 -19.892 1.00 90.69 81 GLN A N 1
ATOM 665 C CA . GLN A 1 81 ? 13.011 -5.631 -19.212 1.00 90.69 81 GLN A CA 1
ATOM 666 C C . GLN A 1 81 ? 12.994 -6.174 -17.776 1.00 90.69 81 GLN A C 1
ATOM 668 O O . GLN A 1 81 ? 14.017 -6.653 -17.290 1.00 90.69 81 GLN A O 1
ATOM 673 N N . LEU A 1 82 ? 11.835 -6.136 -17.108 1.00 93.31 82 LEU A N 1
ATOM 674 C CA . LEU A 1 82 ? 11.629 -6.598 -15.731 1.00 93.31 82 LEU A CA 1
ATOM 675 C C . LEU A 1 82 ? 10.538 -7.689 -15.655 1.00 93.31 82 LEU A C 1
ATOM 677 O O . LEU A 1 82 ? 9.488 -7.472 -15.041 1.00 93.31 82 LEU A O 1
ATOM 681 N N . PRO A 1 83 ? 10.739 -8.874 -16.265 1.00 93.94 83 PRO A N 1
ATOM 682 C CA . PRO A 1 83 ? 9.684 -9.883 -16.393 1.00 93.94 83 PRO A CA 1
ATOM 683 C C . PRO A 1 83 ? 9.272 -10.511 -15.052 1.00 93.94 83 PRO A C 1
ATOM 685 O O . PRO A 1 83 ? 8.084 -10.741 -14.815 1.00 93.94 83 PRO A O 1
ATOM 688 N N . GLU A 1 84 ? 10.230 -10.758 -14.154 1.00 94.38 84 GLU A N 1
ATOM 689 C CA . GLU A 1 84 ? 9.964 -11.309 -12.817 1.00 94.38 84 GLU A CA 1
ATOM 690 C C . GLU A 1 84 ? 9.149 -10.328 -11.961 1.00 94.38 84 GLU A C 1
ATOM 692 O O . GLU A 1 84 ? 8.131 -10.705 -11.375 1.00 94.38 84 GLU A O 1
ATOM 697 N N . ASP A 1 85 ? 9.541 -9.050 -11.937 1.00 94.19 85 ASP A N 1
ATOM 698 C CA . ASP A 1 85 ? 8.835 -8.020 -11.170 1.00 94.19 85 ASP A CA 1
ATOM 699 C C . ASP A 1 85 ? 7.481 -7.663 -11.785 1.00 94.19 85 ASP A C 1
ATOM 701 O O . ASP A 1 85 ? 6.539 -7.385 -11.047 1.00 94.19 85 ASP A O 1
ATOM 705 N N . SER A 1 86 ? 7.337 -7.765 -13.110 1.00 93.94 86 SER A N 1
ATOM 706 C CA . SER A 1 86 ? 6.041 -7.630 -13.787 1.00 93.94 86 SER A CA 1
ATOM 707 C C . SER A 1 86 ? 5.076 -8.733 -13.373 1.00 93.94 86 SER A C 1
ATOM 709 O O . SER A 1 86 ? 3.929 -8.460 -13.031 1.00 93.94 86 SER A O 1
ATOM 711 N N . LYS A 1 87 ? 5.548 -9.985 -13.336 1.00 94.56 87 LYS A N 1
ATOM 712 C CA . LYS A 1 87 ? 4.741 -11.120 -12.880 1.00 94.56 87 LYS A CA 1
ATOM 713 C C . LYS A 1 87 ? 4.360 -10.987 -11.405 1.00 94.56 87 LYS A C 1
ATOM 715 O O . LYS A 1 87 ? 3.238 -11.331 -11.036 1.00 94.56 87 LYS A O 1
ATOM 720 N N . ARG A 1 88 ? 5.274 -10.486 -10.563 1.00 94.44 88 ARG A N 1
ATOM 721 C CA . ARG A 1 88 ? 4.968 -10.151 -9.163 1.00 94.44 88 ARG A CA 1
ATOM 722 C C . ARG A 1 88 ? 3.885 -9.074 -9.098 1.00 94.44 88 ARG A C 1
ATOM 724 O O . ARG A 1 88 ? 2.887 -9.271 -8.410 1.00 94.44 88 ARG A O 1
ATOM 731 N N . PHE A 1 89 ? 4.041 -7.990 -9.857 1.00 95.50 89 PHE A N 1
ATOM 732 C CA . PHE A 1 89 ? 3.081 -6.892 -9.890 1.00 95.50 89 PHE A CA 1
ATOM 733 C C . PHE A 1 89 ? 1.690 -7.336 -10.354 1.00 95.50 89 PHE A C 1
ATOM 735 O O . PHE A 1 89 ? 0.706 -6.924 -9.753 1.00 95.50 89 PHE A O 1
ATOM 742 N N . ASP A 1 90 ? 1.579 -8.229 -11.341 1.00 94.81 90 ASP A N 1
ATOM 743 C CA . ASP A 1 90 ? 0.283 -8.776 -11.773 1.00 94.81 90 ASP A CA 1
ATOM 744 C C . ASP A 1 90 ? -0.438 -9.537 -10.637 1.00 94.81 90 ASP A C 1
ATOM 746 O O . ASP A 1 90 ? -1.668 -9.504 -10.526 1.00 94.81 90 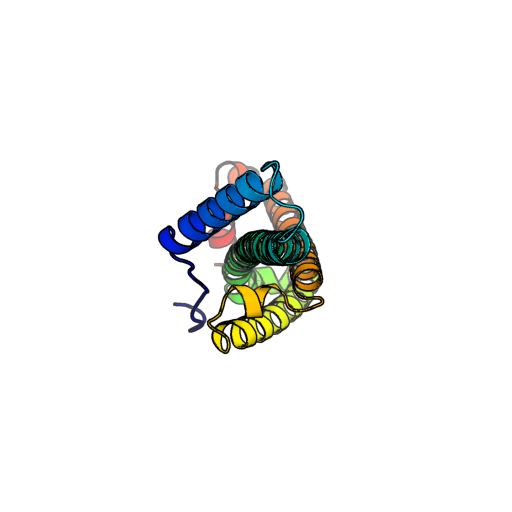ASP A O 1
ATOM 750 N N . GLY A 1 91 ? 0.321 -10.216 -9.768 1.00 95.44 91 GLY A N 1
ATOM 751 C CA . GLY A 1 91 ? -0.204 -10.854 -8.558 1.00 95.44 91 GLY A CA 1
ATOM 752 C C . GLY A 1 91 ? -0.727 -9.831 -7.549 1.00 95.44 91 GLY A C 1
ATOM 753 O O . GLY A 1 91 ? -1.879 -9.929 -7.120 1.00 95.44 91 GLY A O 1
ATOM 754 N N . ILE A 1 92 ? 0.089 -8.816 -7.245 1.00 95.56 92 ILE A N 1
ATOM 755 C CA . ILE A 1 92 ? -0.278 -7.697 -6.363 1.00 95.56 92 ILE A CA 1
ATOM 756 C C . ILE A 1 92 ? -1.529 -6.986 -6.893 1.00 95.56 92 ILE A C 1
ATOM 758 O O . ILE A 1 92 ? -2.447 -6.696 -6.133 1.00 95.56 92 ILE A O 1
ATOM 762 N N . ASP A 1 93 ? -1.588 -6.725 -8.200 1.00 94.50 93 ASP A N 1
ATOM 763 C CA . ASP A 1 93 ? -2.696 -6.053 -8.873 1.00 94.50 93 ASP A CA 1
ATOM 764 C C . ASP A 1 93 ? -4.018 -6.795 -8.676 1.00 94.50 93 ASP A C 1
ATOM 766 O O . ASP A 1 93 ? -5.019 -6.200 -8.269 1.00 94.50 93 ASP A O 1
ATOM 770 N N . ARG A 1 94 ? -4.017 -8.112 -8.894 1.00 94.31 94 ARG A N 1
ATOM 771 C CA . ARG A 1 94 ? -5.197 -8.948 -8.668 1.00 94.31 94 ARG A CA 1
ATOM 772 C C . ARG A 1 94 ? -5.633 -8.921 -7.204 1.00 94.31 94 ARG A C 1
ATOM 774 O O . ARG A 1 94 ? -6.823 -8.763 -6.919 1.00 94.31 94 ARG A O 1
ATOM 781 N N . ASP A 1 95 ? -4.686 -9.077 -6.287 1.00 94.44 95 ASP A N 1
ATOM 782 C CA . ASP A 1 95 ? -4.974 -9.185 -4.861 1.00 94.44 95 ASP A CA 1
ATOM 783 C C . ASP A 1 95 ? -5.466 -7.846 -4.287 1.00 94.44 95 ASP A C 1
ATOM 785 O O . ASP A 1 95 ? -6.444 -7.821 -3.531 1.00 94.44 95 ASP A O 1
ATOM 789 N N . PHE A 1 96 ? -4.872 -6.728 -4.716 1.00 94.38 96 PHE A N 1
ATOM 790 C CA . PHE A 1 96 ? -5.307 -5.379 -4.361 1.00 94.38 96 PHE A CA 1
ATOM 791 C C . PHE A 1 96 ? -6.696 -5.062 -4.928 1.00 94.38 96 PHE A C 1
ATOM 793 O O . PHE A 1 96 ? -7.554 -4.571 -4.196 1.00 94.38 96 PHE A O 1
ATOM 800 N N . LYS A 1 97 ? -6.977 -5.403 -6.195 1.00 92.19 97 LYS A N 1
ATOM 801 C CA . LYS A 1 97 ? -8.309 -5.217 -6.804 1.00 92.19 97 LYS A CA 1
ATOM 802 C C . LYS A 1 97 ? -9.396 -6.026 -6.097 1.00 92.19 97 LYS A C 1
ATOM 804 O O . LYS A 1 97 ? -10.494 -5.509 -5.886 1.00 92.19 97 LYS A O 1
ATOM 809 N N . SER A 1 98 ? -9.097 -7.267 -5.704 1.00 92.31 98 SER A N 1
ATOM 810 C CA . SER A 1 98 ? -10.013 -8.088 -4.900 1.00 92.31 98 SER A CA 1
ATOM 811 C C . SER A 1 98 ? -10.327 -7.404 -3.570 1.00 92.31 98 SER A C 1
ATOM 813 O O . SER A 1 98 ? -11.492 -7.238 -3.208 1.00 92.31 98 SER A O 1
ATOM 815 N N . LEU A 1 99 ? -9.286 -6.943 -2.874 1.00 91.56 99 LEU A N 1
ATOM 816 C CA . LEU A 1 99 ? -9.421 -6.291 -1.577 1.00 91.56 99 LEU A CA 1
ATOM 817 C C . LEU A 1 99 ? -10.185 -4.960 -1.674 1.00 91.56 99 LEU A C 1
ATOM 819 O O . LEU A 1 99 ? -11.043 -4.668 -0.842 1.00 91.56 99 LEU A O 1
ATOM 823 N N . LEU A 1 100 ? -9.933 -4.186 -2.731 1.00 90.94 100 LEU A N 1
ATOM 824 C CA . LEU A 1 100 ? -10.648 -2.949 -3.036 1.00 90.94 100 LEU A CA 1
ATOM 825 C C . LEU A 1 100 ? -12.153 -3.212 -3.199 1.00 90.94 100 LEU A C 1
ATOM 827 O O . LEU A 1 100 ? -12.967 -2.492 -2.621 1.00 90.94 100 LEU A O 1
ATOM 831 N N . GLY A 1 101 ? -12.534 -4.271 -3.920 1.00 89.12 101 GLY A N 1
ATOM 832 C CA . GLY A 1 101 ? -13.934 -4.677 -4.068 1.00 89.12 101 GLY A CA 1
ATOM 833 C C . GLY A 1 101 ? -14.603 -5.027 -2.733 1.00 89.12 101 GLY A C 1
ATOM 834 O O . GLY A 1 101 ? -15.726 -4.595 -2.464 1.00 89.12 101 GLY A O 1
ATOM 835 N N . GLU A 1 102 ? -13.900 -5.751 -1.861 1.00 88.06 102 GLU A N 1
ATOM 836 C CA . GLU A 1 102 ? -14.406 -6.138 -0.538 1.00 88.06 102 GLU A CA 1
ATOM 837 C C . GLU A 1 102 ? -14.643 -4.944 0.399 1.00 88.06 102 GLU A C 1
ATOM 839 O O . GLU A 1 102 ? -15.608 -4.952 1.180 1.00 88.06 102 GLU A O 1
ATOM 844 N N . ILE A 1 103 ? -13.772 -3.932 0.340 1.00 86.19 103 ILE A N 1
ATOM 845 C CA . ILE A 1 103 ? -13.901 -2.716 1.151 1.00 86.19 103 ILE A CA 1
ATOM 846 C C . ILE A 1 103 ? -15.001 -1.813 0.597 1.00 86.19 103 ILE A C 1
ATOM 848 O O . ILE A 1 103 ? -15.822 -1.326 1.371 1.00 86.19 103 ILE A O 1
ATOM 852 N N . ILE A 1 104 ? -15.100 -1.648 -0.726 1.00 85.62 104 ILE A N 1
ATOM 853 C CA . ILE A 1 104 ? -16.183 -0.869 -1.350 1.00 85.62 104 ILE A CA 1
ATOM 854 C C . ILE A 1 104 ? -17.558 -1.461 -1.013 1.00 85.62 104 ILE A C 1
ATOM 856 O O . ILE A 1 104 ? -18.510 -0.716 -0.778 1.00 85.62 104 ILE A O 1
ATOM 860 N N . ALA A 1 105 ? -17.669 -2.790 -0.930 1.00 86.12 105 ALA A N 1
ATOM 861 C CA . ALA A 1 105 ? -18.908 -3.460 -0.537 1.00 86.12 105 ALA A CA 1
ATOM 862 C C . ALA A 1 105 ? -19.332 -3.171 0.919 1.00 86.12 105 ALA A C 1
ATOM 864 O O . ALA A 1 105 ? -20.488 -3.393 1.276 1.00 86.12 105 ALA A O 1
ATOM 865 N N . ASN A 1 106 ? -18.422 -2.686 1.770 1.00 83.12 106 ASN A N 1
ATOM 866 C CA . ASN A 1 106 ? -18.663 -2.464 3.193 1.00 83.12 106 ASN A CA 1
ATOM 867 C C . ASN A 1 106 ? -18.265 -1.036 3.604 1.00 83.12 106 ASN A C 1
ATOM 869 O O . ASN A 1 106 ? -17.144 -0.809 4.062 1.00 83.12 106 ASN A O 1
ATOM 873 N N . PRO A 1 107 ? -19.194 -0.066 3.529 1.00 79.06 107 PRO A N 1
ATOM 874 C CA . PRO A 1 107 ? -18.885 1.345 3.770 1.00 79.06 107 PRO A CA 1
ATOM 875 C C . PRO A 1 107 ? -18.603 1.683 5.242 1.00 79.06 107 PRO A C 1
ATOM 877 O O . PRO A 1 107 ? -18.161 2.785 5.551 1.00 79.06 107 PRO A O 1
ATOM 880 N N . ASN A 1 108 ? -18.866 0.765 6.178 1.00 86.56 108 ASN A N 1
ATOM 881 C CA . ASN A 1 108 ? -18.562 0.994 7.586 1.00 86.56 108 ASN A CA 1
ATOM 882 C C . ASN A 1 108 ? -17.062 0.791 7.841 1.00 86.56 108 ASN A C 1
ATOM 884 O O . ASN A 1 108 ? -16.600 -0.346 7.913 1.00 86.56 108 ASN A O 1
ATOM 888 N N . ILE A 1 109 ? -16.340 1.899 8.023 1.00 84.25 109 ILE A N 1
ATOM 889 C CA . ILE A 1 109 ? -14.885 1.923 8.220 1.00 84.25 109 ILE A CA 1
ATOM 890 C C . ILE A 1 109 ? -14.467 1.001 9.364 1.00 84.25 109 ILE A C 1
ATOM 892 O O . ILE A 1 109 ? -13.680 0.096 9.133 1.00 84.25 109 ILE A O 1
ATOM 896 N N . VAL A 1 110 ? -15.051 1.144 10.558 1.00 86.69 110 VAL A N 1
ATOM 897 C CA . VAL A 1 110 ? -14.664 0.346 11.736 1.00 86.69 110 VAL A CA 1
ATOM 898 C C . VAL A 1 110 ? -14.843 -1.154 11.487 1.00 86.69 110 VAL A C 1
ATOM 900 O O . VAL A 1 110 ? -13.962 -1.943 11.819 1.00 86.69 110 VAL A O 1
ATOM 903 N N . LYS A 1 111 ? -15.957 -1.574 10.876 1.00 86.25 111 LYS A N 1
ATOM 904 C CA . LYS A 1 111 ? -16.200 -2.990 10.548 1.00 86.25 111 LYS A CA 1
ATOM 905 C C . LYS A 1 111 ? -15.274 -3.505 9.449 1.00 86.25 111 LYS A C 1
ATOM 907 O O . LYS A 1 111 ? -14.923 -4.682 9.459 1.00 86.25 111 LYS A O 1
ATOM 912 N N . SER A 1 112 ? -14.926 -2.661 8.485 1.00 86.81 112 SER A N 1
ATOM 913 C CA . SER A 1 112 ? -14.051 -3.035 7.377 1.00 86.81 112 SER A CA 1
ATOM 914 C C . SER A 1 112 ? -12.594 -3.129 7.813 1.00 86.81 112 SER A C 1
ATOM 916 O O . SER A 1 112 ? -11.921 -4.071 7.413 1.00 86.81 112 SER A O 1
ATOM 918 N N . THR A 1 113 ? -12.134 -2.226 8.678 1.00 88.31 113 THR A N 1
ATOM 919 C CA . THR A 1 113 ? -10.749 -2.185 9.157 1.00 88.31 113 THR A CA 1
ATOM 920 C C . THR A 1 113 ? -10.455 -3.214 10.243 1.00 88.31 113 THR A C 1
ATOM 922 O O . THR A 1 113 ? -9.373 -3.782 10.265 1.00 88.31 113 THR A O 1
ATOM 925 N N . ASN A 1 114 ? -11.422 -3.539 11.107 1.00 89.19 114 ASN A N 1
ATOM 926 C CA . ASN A 1 114 ? -11.239 -4.516 12.190 1.00 89.19 114 ASN A CA 1
ATOM 927 C C . ASN A 1 114 ? -11.398 -5.983 11.742 1.00 89.19 114 ASN A C 1
ATOM 929 O O . ASN A 1 114 ? -11.720 -6.859 12.549 1.00 89.19 114 ASN A O 1
ATOM 933 N N . ARG A 1 115 ? -11.201 -6.274 10.453 1.00 88.31 115 ARG A N 1
ATOM 934 C CA . ARG A 1 115 ? -11.186 -7.649 9.942 1.00 88.31 115 ARG A CA 1
ATOM 935 C C . ARG A 1 115 ? -9.862 -8.315 10.282 1.00 88.31 115 ARG A C 1
ATOM 937 O O . ARG A 1 115 ? -8.799 -7.741 10.066 1.00 88.31 115 ARG A O 1
ATOM 944 N N . ALA A 1 116 ? -9.933 -9.552 10.763 1.00 87.31 116 ALA A N 1
ATOM 945 C CA . ALA A 1 116 ? -8.743 -10.338 11.055 1.00 87.31 116 ALA A CA 1
ATOM 946 C C . ALA A 1 116 ? -7.889 -10.532 9.789 1.00 87.31 116 ALA A C 1
ATOM 948 O O . ALA A 1 116 ? -8.421 -10.902 8.741 1.00 87.31 116 ALA A O 1
ATOM 949 N N . GLY A 1 117 ? -6.579 -10.299 9.893 1.00 88.44 117 GLY A N 1
ATOM 950 C CA . GLY A 1 117 ? -5.631 -10.514 8.799 1.00 88.44 117 GLY A CA 1
ATOM 951 C C . GLY A 1 117 ? -5.558 -9.388 7.762 1.00 88.44 117 GLY A C 1
ATOM 952 O O . GLY A 1 117 ? -4.770 -9.494 6.824 1.00 88.44 117 GLY A O 1
ATOM 953 N N . LEU A 1 118 ? -6.386 -8.337 7.865 1.00 91.81 118 LEU A N 1
ATOM 954 C CA . LEU A 1 118 ? -6.400 -7.262 6.868 1.00 91.81 118 LEU A CA 1
ATOM 955 C C . LEU A 1 118 ? -5.115 -6.435 6.912 1.00 91.81 118 LEU A C 1
ATOM 957 O O . LEU A 1 118 ? -4.522 -6.185 5.866 1.00 91.81 118 LEU A O 1
ATOM 961 N N . TYR A 1 119 ? -4.691 -6.027 8.107 1.00 92.31 119 TYR A N 1
ATOM 962 C CA . TYR A 1 119 ? -3.480 -5.231 8.279 1.00 92.31 119 TYR A CA 1
ATOM 963 C C . TYR A 1 119 ? -2.246 -6.004 7.801 1.00 92.31 119 TYR A C 1
ATOM 965 O O . TYR A 1 119 ? -1.471 -5.501 6.997 1.00 92.31 119 TYR A O 1
ATOM 973 N N . GLU A 1 120 ? -2.129 -7.273 8.187 1.00 93.44 120 GLU A N 1
ATOM 974 C CA . GLU A 1 120 ? -1.044 -8.158 7.768 1.00 93.44 120 GLU A CA 1
ATOM 975 C C . GLU A 1 120 ? -1.026 -8.349 6.247 1.00 93.44 120 GLU A C 1
ATOM 977 O O . GLU A 1 120 ? 0.038 -8.368 5.632 1.00 93.44 120 GLU A O 1
ATOM 982 N N . LYS A 1 121 ? -2.200 -8.445 5.612 1.00 94.12 121 LYS A N 1
ATOM 983 C CA . LYS A 1 121 ? -2.301 -8.513 4.150 1.00 94.12 121 LYS A CA 1
ATOM 984 C C . LYS A 1 121 ? -1.849 -7.215 3.480 1.00 94.12 121 LYS A C 1
ATOM 986 O O . LYS A 1 121 ? -1.183 -7.283 2.451 1.00 94.12 121 LYS A O 1
ATOM 991 N N . LEU A 1 122 ? -2.181 -6.054 4.048 1.00 95.00 122 LEU A N 1
ATOM 992 C CA . LEU A 1 122 ? -1.716 -4.760 3.540 1.00 95.00 122 LEU A CA 1
ATOM 993 C C . LEU A 1 122 ? -0.203 -4.601 3.688 1.00 95.00 122 LEU A C 1
ATOM 995 O O . LEU A 1 122 ? 0.443 -4.198 2.727 1.00 95.00 122 LEU A O 1
ATOM 999 N N . GLU A 1 123 ? 0.362 -4.992 4.828 1.00 95.38 123 GLU A N 1
ATOM 1000 C CA . GLU A 1 123 ? 1.811 -5.010 5.060 1.00 95.38 123 GLU A CA 1
ATOM 1001 C C . GLU A 1 123 ? 2.536 -5.915 4.054 1.00 95.38 123 GLU A C 1
ATOM 1003 O O . GLU A 1 123 ? 3.549 -5.524 3.471 1.00 95.38 123 GLU A O 1
ATOM 1008 N N . MET A 1 124 ? 1.993 -7.107 3.779 1.00 96.19 124 MET A N 1
ATOM 1009 C CA . MET A 1 124 ? 2.548 -7.996 2.754 1.00 96.19 124 MET A CA 1
ATOM 1010 C C . MET A 1 124 ? 2.514 -7.344 1.368 1.00 96.19 124 MET A C 1
ATOM 1012 O O . MET A 1 124 ? 3.556 -7.275 0.717 1.00 96.19 124 MET A O 1
ATOM 1016 N N . LEU A 1 125 ? 1.366 -6.804 0.939 1.00 96.38 125 LEU A N 1
ATOM 1017 C CA . LEU A 1 125 ? 1.253 -6.113 -0.353 1.00 96.38 125 LEU A CA 1
ATOM 1018 C C . LEU A 1 125 ? 2.219 -4.926 -0.447 1.00 96.38 125 LEU A C 1
ATOM 1020 O O . LEU A 1 125 ? 2.870 -4.740 -1.473 1.00 96.38 125 LEU A O 1
ATOM 1024 N N . LEU A 1 126 ? 2.348 -4.144 0.627 1.00 96.38 126 LEU A N 1
ATOM 1025 C CA . LEU A 1 126 ? 3.278 -3.023 0.700 1.00 96.38 126 LEU A CA 1
ATOM 1026 C C . LEU A 1 126 ? 4.726 -3.490 0.518 1.00 96.38 126 LEU A C 1
ATOM 1028 O O . LEU A 1 126 ? 5.470 -2.898 -0.264 1.00 96.38 126 LEU A O 1
ATOM 1032 N N . SER A 1 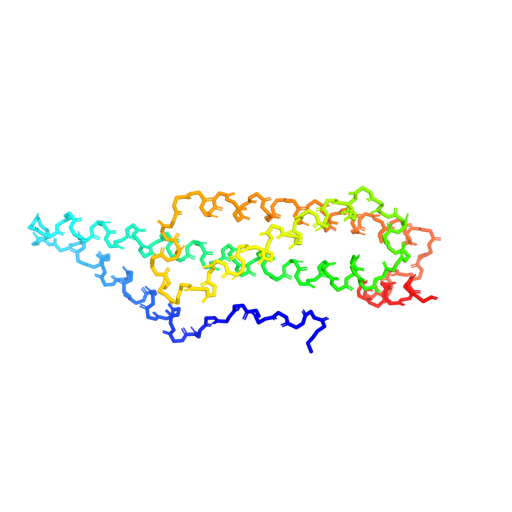127 ? 5.112 -4.575 1.191 1.00 96.88 127 SER A N 1
ATOM 1033 C CA . SER A 1 127 ? 6.457 -5.140 1.083 1.00 96.88 127 SER A CA 1
ATOM 1034 C C . SER A 1 127 ? 6.782 -5.598 -0.344 1.00 96.88 127 SER A C 1
ATOM 1036 O O . SER A 1 127 ? 7.868 -5.316 -0.852 1.00 96.88 127 SER A O 1
ATOM 1038 N N . GLU A 1 128 ? 5.828 -6.225 -1.037 1.00 96.31 128 GLU A N 1
ATOM 1039 C CA . GLU A 1 128 ? 6.010 -6.661 -2.422 1.00 96.31 128 GLU A CA 1
ATOM 1040 C C . GLU A 1 128 ? 6.063 -5.474 -3.394 1.00 96.31 128 GLU A C 1
ATOM 1042 O O . GLU A 1 128 ? 6.897 -5.464 -4.303 1.00 96.31 128 GLU A O 1
ATOM 1047 N N . LEU A 1 129 ? 5.243 -4.440 -3.171 1.00 96.88 129 LEU A N 1
ATOM 1048 C CA . LEU A 1 129 ? 5.291 -3.189 -3.937 1.00 96.88 129 LEU A CA 1
ATOM 1049 C C . LEU A 1 129 ? 6.654 -2.502 -3.796 1.00 96.88 129 LEU A C 1
ATOM 1051 O O . LEU A 1 129 ? 7.210 -2.041 -4.791 1.00 96.88 129 LEU A O 1
ATOM 1055 N N . ILE A 1 130 ? 7.225 -2.468 -2.588 1.00 96.31 130 ILE A N 1
ATOM 1056 C CA . ILE A 1 130 ? 8.559 -1.900 -2.340 1.00 96.31 130 ILE A CA 1
ATOM 1057 C C . ILE A 1 130 ? 9.639 -2.674 -3.108 1.00 96.31 130 ILE A C 1
ATOM 1059 O O . ILE A 1 130 ? 10.570 -2.065 -3.637 1.00 96.31 130 ILE A O 1
ATOM 1063 N N . LEU A 1 131 ? 9.522 -4.001 -3.216 1.00 96.06 131 LEU A N 1
ATOM 1064 C CA . LEU A 1 131 ? 10.452 -4.802 -4.016 1.00 96.06 131 LEU A CA 1
ATOM 1065 C C . LEU A 1 131 ? 10.363 -4.457 -5.508 1.00 96.06 131 LEU A C 1
ATOM 1067 O O . LEU A 1 131 ? 11.401 -4.252 -6.137 1.00 96.06 131 LEU A O 1
ATOM 1071 N N . CYS A 1 132 ? 9.152 -4.340 -6.059 1.00 95.50 132 CYS A N 1
ATOM 1072 C CA . CYS A 1 132 ? 8.950 -3.924 -7.451 1.00 95.50 132 CYS A CA 1
ATOM 1073 C C . CYS A 1 132 ? 9.490 -2.507 -7.713 1.00 95.50 132 CYS A C 1
ATOM 1075 O O . CYS A 1 132 ? 10.158 -2.271 -8.718 1.00 95.50 132 CYS A O 1
ATOM 1077 N N . GLU A 1 133 ? 9.244 -1.565 -6.798 1.00 94.50 133 GLU A N 1
ATOM 1078 C CA . GLU A 1 133 ? 9.760 -0.194 -6.884 1.00 94.50 133 GLU A CA 1
ATOM 1079 C C . GLU A 1 133 ? 11.291 -0.161 -6.853 1.00 94.50 133 GLU A C 1
ATOM 1081 O O . GLU A 1 133 ? 11.919 0.570 -7.621 1.00 94.50 133 GLU A O 1
ATOM 1086 N N . LYS A 1 134 ? 11.910 -0.979 -5.999 1.00 95.12 134 LYS A N 1
ATOM 1087 C CA . LYS A 1 134 ? 13.366 -1.093 -5.938 1.00 95.12 134 LYS A CA 1
ATOM 1088 C C . LYS A 1 134 ? 13.945 -1.623 -7.249 1.00 95.12 134 LYS A C 1
ATOM 1090 O O . LYS A 1 134 ? 14.859 -1.004 -7.784 1.00 95.12 134 LYS A O 1
ATOM 1095 N N . ALA A 1 135 ? 13.396 -2.714 -7.783 1.00 94.06 135 ALA A N 1
ATOM 1096 C CA . ALA A 1 135 ? 13.854 -3.291 -9.046 1.00 94.06 135 ALA A CA 1
ATOM 1097 C C . ALA A 1 135 ? 13.755 -2.285 -10.206 1.00 94.06 135 ALA A C 1
ATOM 1099 O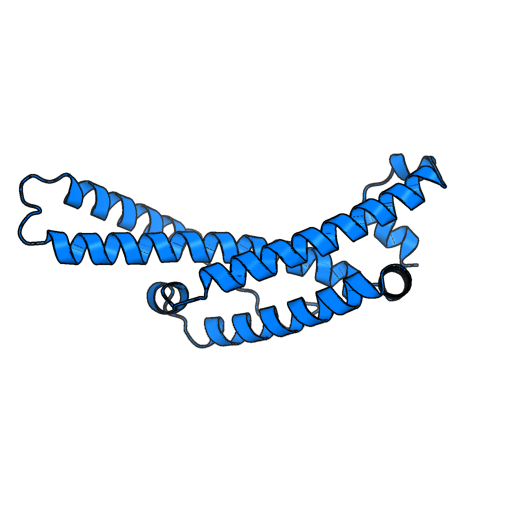 O . ALA A 1 135 ? 14.678 -2.156 -11.012 1.00 94.06 135 ALA A O 1
ATOM 1100 N N . LEU A 1 136 ? 12.666 -1.513 -10.243 1.00 93.69 136 LEU A N 1
ATOM 1101 C CA . LEU A 1 136 ? 12.489 -0.434 -11.207 1.00 93.69 136 LEU A CA 1
ATOM 1102 C C . LEU A 1 136 ? 13.569 0.650 -11.066 1.00 93.69 136 LEU A C 1
ATOM 1104 O O . LEU A 1 136 ? 14.160 1.065 -12.062 1.00 93.69 136 LEU A O 1
ATOM 1108 N N . ASN A 1 137 ? 13.849 1.102 -9.844 1.00 93.81 137 ASN A N 1
ATOM 1109 C CA . ASN A 1 137 ? 14.874 2.116 -9.599 1.00 93.81 137 ASN A CA 1
ATOM 1110 C C . ASN A 1 137 ? 16.279 1.625 -9.977 1.00 93.81 137 ASN A C 1
ATOM 1112 O O . ASN A 1 137 ? 17.029 2.370 -10.608 1.00 93.81 137 ASN A O 1
ATOM 1116 N N . ASP A 1 138 ? 16.613 0.372 -9.663 1.00 94.94 138 ASP A N 1
ATOM 1117 C CA . ASP A 1 138 ? 17.897 -0.241 -10.023 1.00 94.94 138 ASP A CA 1
ATOM 1118 C C . ASP A 1 138 ? 18.061 -0.338 -11.558 1.00 94.94 138 ASP A C 1
ATOM 1120 O O . ASP A 1 138 ? 19.139 -0.074 -12.109 1.00 94.94 138 ASP A O 1
ATOM 1124 N N . TYR A 1 139 ? 16.976 -0.640 -12.280 1.00 92.75 139 TYR A N 1
ATOM 1125 C CA . TYR A 1 139 ? 16.950 -0.612 -13.744 1.00 92.75 139 TYR A CA 1
ATOM 1126 C C . TYR A 1 139 ? 17.188 0.797 -14.305 1.00 92.75 139 TYR A C 1
ATOM 1128 O O . TYR A 1 139 ? 18.042 0.979 -15.179 1.00 92.75 139 TYR A O 1
ATOM 1136 N N . LEU A 1 140 ? 16.481 1.806 -13.785 1.00 92.69 140 LEU A N 1
ATOM 1137 C CA . LEU A 1 140 ? 16.660 3.199 -14.208 1.00 92.69 140 LEU A CA 1
ATOM 1138 C C . LEU A 1 140 ? 18.085 3.693 -13.944 1.00 92.69 140 LEU A C 1
ATOM 1140 O O . LEU A 1 140 ? 18.676 4.357 -14.798 1.00 92.69 140 LEU A O 1
ATOM 1144 N N . GLU A 1 141 ? 18.669 3.328 -12.805 1.00 94.25 141 GLU A N 1
ATOM 1145 C CA . GLU A 1 141 ? 20.047 3.687 -12.476 1.00 94.25 14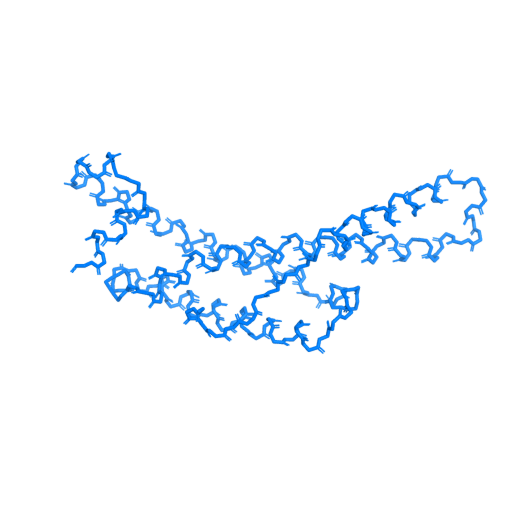1 GLU A CA 1
ATOM 1146 C C . GLU A 1 141 ? 21.050 3.027 -13.430 1.00 94.25 141 GLU A C 1
ATOM 1148 O O . GLU A 1 141 ? 21.982 3.677 -13.904 1.00 94.25 141 GLU A O 1
ATOM 1153 N N . THR A 1 142 ? 20.806 1.777 -13.830 1.00 93.56 142 THR A N 1
ATOM 1154 C CA . THR A 1 142 ? 21.615 1.100 -14.855 1.00 93.56 142 THR A CA 1
ATOM 1155 C C . THR A 1 142 ? 21.586 1.859 -16.188 1.00 93.56 142 THR A C 1
ATOM 1157 O O . THR A 1 142 ? 22.620 2.012 -16.845 1.00 93.56 142 THR A O 1
ATOM 1160 N N . LYS A 1 143 ? 20.426 2.403 -16.586 1.00 92.25 143 LYS A N 1
ATOM 1161 C CA . LYS A 1 143 ? 20.316 3.244 -17.791 1.00 92.25 143 LYS A CA 1
ATOM 1162 C C . LYS A 1 143 ? 21.036 4.582 -17.634 1.00 92.25 143 LYS A C 1
ATOM 1164 O O . LYS A 1 143 ? 21.677 5.028 -18.586 1.00 92.25 143 LYS A O 1
ATOM 1169 N N . ARG A 1 144 ? 20.992 5.202 -16.451 1.00 94.81 144 ARG A N 1
ATOM 1170 C CA . ARG A 1 144 ? 21.737 6.441 -16.161 1.00 94.81 144 ARG A CA 1
ATOM 1171 C C . ARG A 1 144 ? 23.248 6.243 -16.214 1.00 94.81 144 ARG A C 1
ATOM 1173 O O . ARG A 1 144 ? 23.941 7.066 -16.808 1.00 94.81 144 ARG A O 1
ATOM 1180 N N . LEU A 1 145 ? 23.753 5.133 -15.680 1.00 94.44 145 LEU A N 1
ATOM 1181 C CA . LEU A 1 145 ? 25.173 4.780 -15.762 1.00 94.44 145 LEU A CA 1
ATOM 1182 C C . LEU A 1 145 ? 25.628 4.560 -17.209 1.00 94.44 145 LEU A C 1
ATOM 1184 O O . LEU A 1 145 ? 26.713 4.999 -17.589 1.00 94.44 145 LEU A O 1
ATOM 1188 N N . ALA A 1 146 ? 24.792 3.919 -18.032 1.00 93.31 146 ALA A N 1
ATOM 1189 C CA . ALA A 1 146 ? 25.082 3.710 -19.449 1.00 93.31 146 ALA A CA 1
ATOM 1190 C C . ALA A 1 146 ? 25.040 5.017 -20.266 1.00 93.31 146 ALA A C 1
ATOM 1192 O O . ALA A 1 146 ? 25.796 5.166 -21.228 1.00 93.31 146 ALA A O 1
ATOM 1193 N N . TYR A 1 147 ? 24.182 5.971 -19.887 1.00 92.62 147 TYR A N 1
ATOM 1194 C CA . TYR A 1 147 ? 24.060 7.267 -20.552 1.00 92.62 147 TYR A CA 1
ATOM 1195 C C . TYR A 1 147 ? 23.975 8.426 -19.541 1.00 92.62 147 TYR A C 1
ATOM 1197 O O . TYR A 1 147 ? 22.876 8.847 -19.164 1.00 92.62 147 TYR A O 1
ATOM 1205 N N . PRO A 1 148 ? 25.123 9.024 -19.149 1.00 93.69 148 PRO A N 1
ATOM 1206 C CA . PRO A 1 148 ? 25.187 9.989 -18.046 1.00 93.69 148 PRO A CA 1
ATOM 1207 C C . PRO A 1 148 ? 24.325 11.251 -18.195 1.00 93.69 148 PRO A C 1
ATOM 1209 O O . PRO A 1 148 ? 24.081 11.949 -17.216 1.00 93.69 148 PRO A O 1
ATOM 1212 N N . ARG A 1 149 ? 23.826 11.576 -19.396 1.00 94.81 149 ARG A N 1
ATOM 1213 C CA . ARG A 1 149 ? 22.895 12.707 -19.557 1.00 94.81 149 ARG A CA 1
ATOM 1214 C C . ARG A 1 149 ? 21.535 12.448 -18.898 1.00 94.81 149 ARG A C 1
ATOM 1216 O O . ARG A 1 149 ? 20.860 13.407 -18.540 1.00 94.81 149 ARG A O 1
ATOM 1223 N N . PHE A 1 150 ? 21.147 11.189 -18.689 1.00 93.62 150 PHE A N 1
ATOM 1224 C CA . PHE A 1 150 ? 19.900 10.844 -17.999 1.00 93.62 150 PHE A CA 1
ATOM 1225 C C . PHE A 1 150 ? 19.900 11.203 -16.505 1.00 93.62 150 PHE A C 1
ATOM 1227 O O . PHE A 1 150 ? 18.835 11.213 -15.896 1.00 93.62 150 PHE A O 1
ATOM 1234 N N . TYR A 1 151 ? 21.044 11.569 -15.911 1.00 91.88 151 TYR A N 1
ATOM 1235 C CA . TYR A 1 151 ? 21.074 12.137 -14.556 1.00 91.88 151 TYR A CA 1
ATOM 1236 C C . TYR A 1 151 ? 20.427 13.528 -14.465 1.00 91.88 151 TYR A C 1
ATOM 1238 O O . TYR A 1 151 ? 20.018 13.934 -13.382 1.00 91.88 151 TYR A O 1
ATOM 1246 N N . PHE A 1 152 ? 20.309 14.257 -15.580 1.00 94.00 152 PHE A N 1
ATOM 1247 C CA . PHE A 1 152 ? 19.666 15.578 -15.613 1.00 94.00 152 PHE A CA 1
ATOM 1248 C C . PHE A 1 152 ? 18.145 15.510 -15.797 1.00 94.00 152 PHE A C 1
ATOM 1250 O O . PHE A 1 152 ? 17.493 16.547 -15.893 1.00 94.00 152 PHE A O 1
ATOM 1257 N N . VAL A 1 153 ? 17.589 14.302 -15.877 1.00 92.25 153 VAL A N 1
ATOM 1258 C CA . VAL A 1 153 ? 16.186 14.040 -16.191 1.00 92.25 153 VAL A CA 1
ATOM 1259 C C . VAL A 1 153 ? 15.527 13.361 -14.990 1.00 92.25 153 VAL A C 1
ATOM 1261 O O . VAL A 1 153 ? 16.138 12.513 -14.329 1.00 92.25 153 VAL A O 1
ATOM 1264 N N . SER A 1 154 ? 14.285 13.743 -14.677 1.00 91.38 154 SER A N 1
ATOM 1265 C CA . SER A 1 154 ? 13.541 13.120 -13.578 1.00 91.38 154 SER A CA 1
ATOM 1266 C C . SER A 1 154 ? 13.264 11.640 -13.876 1.00 91.38 154 SER A C 1
ATOM 1268 O O . SER A 1 154 ? 13.282 11.216 -15.030 1.00 91.38 154 SER A O 1
ATOM 1270 N N . SER A 1 155 ? 13.010 10.816 -12.854 1.00 87.69 155 SER A N 1
ATOM 1271 C CA . SER A 1 155 ? 12.694 9.395 -13.086 1.00 87.69 155 SER A CA 1
ATOM 1272 C C . SER A 1 155 ? 11.421 9.208 -13.922 1.00 87.69 155 SER A C 1
ATOM 1274 O O . SER A 1 155 ? 11.371 8.283 -14.722 1.00 87.69 155 SER A O 1
ATOM 1276 N N . ALA A 1 156 ? 10.430 10.096 -13.778 1.00 85.94 156 ALA A N 1
ATOM 1277 C CA . ALA A 1 156 ? 9.203 10.065 -14.573 1.00 85.94 156 ALA A CA 1
ATOM 1278 C C . ALA A 1 156 ? 9.483 10.375 -16.052 1.00 85.94 156 ALA A C 1
ATOM 1280 O O . ALA A 1 156 ? 9.129 9.585 -16.919 1.00 85.94 156 ALA A O 1
ATOM 1281 N N . ASP A 1 157 ? 10.216 11.455 -16.331 1.00 88.69 157 ASP A N 1
ATOM 1282 C CA . ASP A 1 157 ? 10.587 11.819 -17.705 1.00 88.69 157 ASP A CA 1
ATOM 1283 C C . ASP A 1 157 ? 11.497 10.755 -18.343 1.00 88.69 157 ASP A C 1
ATOM 1285 O O . ASP A 1 157 ? 11.408 10.474 -19.534 1.00 88.69 157 ASP A O 1
ATOM 1289 N N . LEU A 1 158 ? 12.383 10.138 -17.552 1.00 88.62 158 LEU A N 1
ATOM 1290 C CA . LEU A 1 158 ? 13.237 9.052 -18.024 1.00 88.62 158 LEU A CA 1
ATOM 1291 C C . LEU A 1 158 ? 12.406 7.826 -18.417 1.00 88.62 158 LEU A C 1
ATOM 1293 O O . LEU A 1 158 ? 12.695 7.206 -19.435 1.00 88.62 158 LEU A O 1
ATOM 1297 N N . LEU A 1 159 ? 11.375 7.490 -17.642 1.00 87.69 159 LEU A N 1
ATOM 1298 C CA . LEU A 1 159 ? 10.441 6.421 -17.992 1.00 87.69 159 LEU A CA 1
ATOM 1299 C C . LEU A 1 159 ? 9.678 6.741 -19.280 1.00 87.69 159 LEU A C 1
ATOM 1301 O O . LEU A 1 159 ? 9.579 5.869 -20.137 1.00 87.69 159 LEU A O 1
ATOM 1305 N N . ASP A 1 160 ? 9.226 7.981 -19.463 1.00 84.94 160 ASP A N 1
ATOM 1306 C CA . ASP A 1 160 ? 8.554 8.412 -20.697 1.00 84.94 160 ASP A CA 1
ATOM 1307 C C . ASP A 1 160 ? 9.480 8.348 -21.926 1.00 84.94 160 ASP A C 1
ATOM 1309 O O . ASP A 1 160 ? 9.039 8.000 -23.024 1.00 84.94 160 ASP A O 1
ATOM 1313 N N . ILE A 1 161 ? 10.775 8.640 -21.757 1.00 87.00 161 ILE A N 1
ATOM 1314 C CA . ILE A 1 161 ? 11.789 8.501 -22.817 1.00 87.00 161 ILE A CA 1
ATOM 1315 C C . ILE A 1 161 ? 12.055 7.029 -23.147 1.00 87.00 161 ILE A C 1
ATOM 1317 O O . ILE A 1 161 ? 12.278 6.708 -24.309 1.00 87.00 161 ILE A O 1
ATOM 1321 N N . LEU A 1 162 ? 12.075 6.147 -22.144 1.00 82.50 162 LEU A N 1
ATOM 1322 C CA . LEU A 1 162 ? 12.341 4.715 -22.329 1.00 82.50 162 LEU A CA 1
ATOM 1323 C C . LEU A 1 162 ? 11.117 3.944 -22.840 1.00 82.50 162 LEU A C 1
ATOM 1325 O O . LEU A 1 162 ? 11.274 2.880 -23.424 1.00 82.50 162 LEU A O 1
ATOM 1329 N N . SER A 1 163 ? 9.911 4.461 -22.604 1.00 72.88 163 SER A N 1
ATOM 1330 C CA . SER A 1 163 ? 8.656 3.812 -22.986 1.00 72.88 163 SER A CA 1
ATOM 1331 C C . SER A 1 163 ? 8.194 4.124 -24.420 1.00 72.88 163 SER A C 1
ATOM 1333 O O . SER A 1 163 ? 7.159 3.587 -24.825 1.00 72.88 163 SER A O 1
ATOM 1335 N N . ASN A 1 164 ? 8.906 4.984 -25.160 1.00 59.69 164 ASN A N 1
ATOM 1336 C CA . ASN A 1 164 ? 8.669 5.309 -26.577 1.00 59.69 164 ASN A CA 1
ATOM 1337 C C . ASN A 1 164 ? 9.736 4.675 -27.474 1.00 59.69 164 ASN A C 1
ATOM 1339 O O . ASN A 1 164 ? 9.367 4.244 -28.589 1.00 59.69 164 ASN A O 1
#

Solvent-accessible surface area (backbone atoms only — not comparable to full-atom values): 9278 Å² total; per-residue (Å²): 118,99,79,79,68,86,73,93,77,80,56,67,70,57,52,53,53,51,53,52,52,50,53,52,45,54,53,46,70,70,39,96,74,29,80,86,48,46,70,61,50,51,52,49,49,51,42,52,51,41,26,51,54,34,53,54,47,47,53,50,37,51,53,52,48,54,59,46,46,56,45,59,72,66,20,70,56,57,28,70,78,37,51,70,50,39,56,51,46,56,52,50,51,53,54,49,54,52,50,52,52,59,43,68,75,39,82,51,57,58,71,54,35,62,40,88,64,47,56,61,50,45,53,51,52,38,54,54,49,51,51,41,53,48,54,52,50,55,51,53,49,54,52,25,71,76,38,67,73,50,72,84,45,53,74,68,59,48,48,60,64,68,61,107

Mean predicted aligned error: 5.52 Å

Radius of gyration: 20.82 Å; Cα contacts (8 Å, |Δi|>4): 98; chains: 1; bounding box: 44×27×65 Å

Foldseek 3Di:
DVPPDDDDDDDPVVVVVLVVVLVVLVVLVVDPPNPVVVVVSVVVNVLSVLLNLLVVLSVLLSVLLVVVCCQLVVFPLVCVVCVVLSVLNVVLVVVNSVLSVVCVVPVPSSVSRPDPCSSVVSVVSSVSSVVSVVVLVVVLVVVCVVPVVCVVPDSVVSSVVSRD

Secondary structure (DSSP, 8-state):
-TT--------HHHHHHHHHHHHHHHHHHTSTTGGGTHHHHHHHHHHHHHHHHHHHHHHHHHHHHHHHHHHHTT-HHHHHHSHHHHHHHHHHHHHHHHHHHHHHT---HHHHHT-TTHHHHHHHHHHHHHHHHHHHHHHHHHHHHHSGGGGGS-HHHHHHHHT-

Nearest PDB structures (foldseek):
  8glv-assembly1_Lm  TM=9.618E-01  e=5.274E-09  Chlamydomonas reinhardtii
  7z8l-assembly1_f  TM=9.327E-01  e=1.500E-08  Homo sapiens
  7z8f-assembly1_n  TM=9.336E-01  e=3.117E-08  Homo sapiens
  7z8f-assembly1_m  TM=9.336E-01  e=5.256E-08  Homo sapiens
  4aki-assembly1_B  TM=9.290E-01  e=3.816E-06  Schistosoma japonicum

InterPro domains:
  IPR013602 Dynein heavy chain, linker [PF08393] (3-164)
  IPR026983 Dynein heavy chain [PTHR45703] (2-164)
  IPR042222 Dynein heavy chain, domain 2, N-terminal [G3DSA:1.20.140.100] (1-144)